Protein AF-A0A258KDE2-F1 (afdb_monomer)

Solvent-accessible surface area (backbone atoms only — not comparable to full-atom values): 4895 Å² total; per-residue (Å²): 134,87,76,73,76,83,91,45,60,72,58,51,56,70,42,54,61,68,56,36,22,66,75,47,26,77,81,35,66,92,35,39,64,39,48,43,62,28,54,75,67,57,72,48,94,44,70,66,52,50,50,49,38,31,48,51,45,55,70,73,43,51,72,67,56,57,48,50,52,52,56,60,36,61,77,58,45,67,74,68,73,119

Foldseek 3Di:
DDPDPDDDLVVLLPDDLVVQLVVCVVVQVVQSVLRSQLSVVDDDPDPVSSVVSSVVSQVPDDPVSVVVSCVSCVVSVVVVVD

Mean predicted aligned error: 5.62 Å

Secondary structure (DSSP, 8-state):
---PPPP-HHHHHHS-HHHHHHHHGGGSTT-THHHHHHGGGPPPSSHHHHHHHHHHHHHHS-HHHHHHHHHT-HHHHHHH--

Radius of gyration: 14.53 Å; Cα contacts (8 Å, |Δi|>4): 57; chains: 1; bounding box: 43×29×28 Å

Structure (mmCIF, N/CA/C/O backbone):
data_AF-A0A258KDE2-F1
#
_entry.id   AF-A0A258KDE2-F1
#
loop_
_atom_site.group_PDB
_atom_site.id
_atom_site.type_symbol
_atom_site.label_atom_id
_atom_site.label_alt_id
_atom_site.label_comp_id
_atom_site.label_asym_id
_atom_site.label_entity_id
_atom_site.label_seq_id
_atom_site.pdbx_PDB_ins_code
_atom_site.Cartn_x
_atom_site.Cartn_y
_atom_site.Cartn_z
_atom_site.occupancy
_atom_site.B_iso_or_equiv
_atom_site.auth_seq_id
_atom_site.auth_comp_id
_atom_site.auth_asym_id
_atom_site.auth_atom_id
_atom_site.pdbx_PDB_model_num
ATOM 1 N N . MET A 1 1 ? 22.011 20.474 -4.252 1.00 42.16 1 MET A N 1
ATOM 2 C CA . MET A 1 1 ? 20.646 20.017 -4.591 1.00 42.16 1 MET A CA 1
ATOM 3 C C . MET A 1 1 ? 20.748 18.560 -5.017 1.00 42.16 1 MET A C 1
ATOM 5 O O . MET A 1 1 ? 21.071 18.301 -6.167 1.00 42.16 1 MET A O 1
ATOM 9 N N . SER A 1 2 ? 20.601 17.606 -4.094 1.00 50.41 2 SER A N 1
ATOM 10 C CA . SER A 1 2 ? 20.628 16.185 -4.468 1.00 50.41 2 SER A CA 1
ATOM 11 C C . SER A 1 2 ? 19.296 15.827 -5.112 1.00 50.41 2 SER A C 1
ATOM 13 O O . SER A 1 2 ? 18.305 15.630 -4.416 1.00 50.41 2 SER A O 1
ATOM 15 N N . GLY A 1 3 ? 19.257 15.793 -6.443 1.00 53.38 3 GLY A N 1
ATOM 16 C CA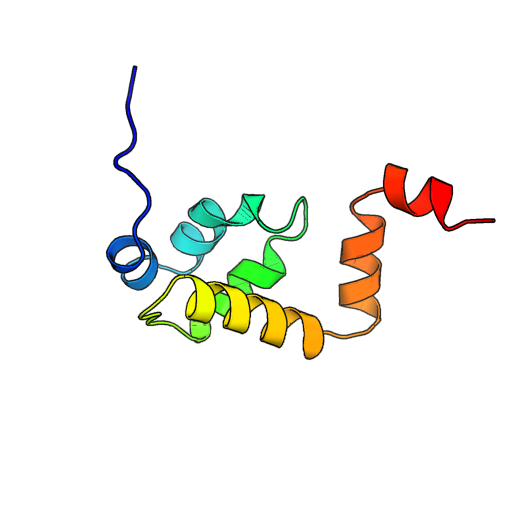 . GLY A 1 3 ? 18.134 15.220 -7.174 1.00 53.38 3 GLY A CA 1
ATOM 17 C C . GLY A 1 3 ? 18.189 13.709 -7.017 1.00 53.38 3 GLY A C 1
ATOM 18 O O . GLY A 1 3 ? 18.950 13.048 -7.721 1.00 53.38 3 GLY A O 1
ATOM 19 N N . ALA A 1 4 ? 17.441 13.159 -6.058 1.00 62.91 4 ALA A N 1
ATOM 20 C CA . ALA A 1 4 ? 17.246 11.719 -6.002 1.00 62.91 4 ALA A CA 1
ATOM 21 C C . ALA A 1 4 ? 16.703 11.264 -7.370 1.00 62.91 4 ALA A C 1
ATOM 23 O O . ALA A 1 4 ? 15.784 11.902 -7.894 1.00 62.91 4 ALA A O 1
ATOM 24 N N . PRO A 1 5 ? 17.273 10.214 -7.987 1.00 69.50 5 PRO A N 1
ATOM 25 C CA . PRO A 1 5 ? 16.807 9.764 -9.289 1.00 69.50 5 PRO A CA 1
ATOM 26 C C . PRO A 1 5 ? 15.315 9.407 -9.218 1.00 69.50 5 PRO A C 1
ATOM 28 O O . PRO A 1 5 ? 14.872 8.936 -8.161 1.00 69.50 5 PRO A O 1
ATOM 31 N N . PRO A 1 6 ? 14.551 9.605 -10.309 1.00 83.06 6 PRO A N 1
ATOM 32 C CA . PRO A 1 6 ? 13.105 9.422 -10.312 1.00 83.06 6 PRO A CA 1
ATOM 33 C C . PRO A 1 6 ? 12.722 8.022 -9.827 1.00 83.06 6 PRO A C 1
ATOM 35 O O . PRO A 1 6 ? 13.435 7.032 -10.055 1.00 83.06 6 PRO A O 1
ATOM 38 N N . LEU A 1 7 ? 11.605 7.949 -9.106 1.00 90.19 7 LEU A N 1
ATOM 39 C CA . LEU A 1 7 ? 11.058 6.690 -8.629 1.00 90.19 7 LEU A CA 1
ATOM 40 C C . LEU A 1 7 ? 10.420 5.958 -9.816 1.00 90.19 7 LEU A C 1
ATOM 42 O O . LEU A 1 7 ? 9.549 6.503 -10.486 1.00 90.19 7 LEU A O 1
ATOM 46 N N . THR A 1 8 ? 10.880 4.739 -10.097 1.00 96.06 8 THR A N 1
ATOM 47 C CA . THR A 1 8 ? 10.373 3.908 -11.200 1.00 96.06 8 THR A CA 1
ATOM 48 C C . THR A 1 8 ? 9.902 2.559 -10.673 1.00 96.06 8 THR A C 1
ATOM 50 O O . THR A 1 8 ? 10.392 2.088 -9.643 1.00 96.06 8 THR A O 1
ATOM 53 N N . LEU A 1 9 ? 8.997 1.899 -11.404 1.00 97.19 9 LEU A N 1
ATOM 54 C CA . LEU A 1 9 ? 8.522 0.552 -11.061 1.00 97.19 9 LEU A CA 1
ATOM 55 C C . LEU A 1 9 ? 9.666 -0.457 -10.962 1.00 97.19 9 LEU A C 1
ATOM 57 O O . LEU A 1 9 ? 9.728 -1.212 -10.000 1.00 97.19 9 LEU A O 1
ATOM 61 N N . ALA A 1 10 ? 10.631 -0.410 -11.884 1.00 97.31 10 ALA A N 1
ATOM 62 C CA . ALA A 1 10 ? 11.812 -1.271 -11.829 1.00 97.31 10 ALA A CA 1
ATOM 63 C C . ALA A 1 10 ? 12.581 -1.114 -10.503 1.00 97.31 10 ALA A C 1
ATOM 65 O O . ALA A 1 10 ? 12.955 -2.105 -9.876 1.00 97.31 10 ALA A O 1
ATOM 66 N N . ARG A 1 11 ? 12.764 0.127 -10.026 1.00 96.81 11 ARG A N 1
ATOM 67 C CA . ARG A 1 11 ? 13.433 0.386 -8.742 1.00 96.81 11 ARG A CA 1
ATOM 68 C C . ARG A 1 11 ? 12.596 -0.119 -7.571 1.00 96.81 11 ARG A C 1
ATOM 70 O O . ARG A 1 11 ? 13.138 -0.804 -6.711 1.00 96.81 11 ARG A O 1
ATOM 77 N N . LEU A 1 12 ? 11.290 0.133 -7.569 1.00 97.31 12 LEU A N 1
ATOM 78 C CA . LEU A 1 12 ? 10.366 -0.366 -6.543 1.00 97.31 12 LEU A CA 1
ATOM 79 C C . LEU A 1 12 ? 10.334 -1.907 -6.481 1.00 97.31 12 LEU A C 1
ATOM 81 O O . LEU A 1 12 ? 10.391 -2.491 -5.398 1.00 97.31 12 LEU A O 1
ATOM 85 N N . ASN A 1 13 ? 10.341 -2.580 -7.632 1.00 98.19 13 ASN A N 1
ATOM 86 C CA . ASN A 1 13 ? 10.387 -4.043 -7.742 1.00 98.19 13 ASN A CA 1
ATOM 87 C C . ASN A 1 13 ? 11.713 -4.645 -7.244 1.00 98.19 13 ASN A C 1
ATOM 89 O O . ASN A 1 13 ? 11.741 -5.797 -6.822 1.00 98.19 13 ASN A O 1
ATOM 93 N N . SER A 1 14 ? 12.798 -3.867 -7.209 1.00 97.69 14 SER A N 1
ATOM 94 C CA . SER A 1 14 ? 14.084 -4.300 -6.636 1.00 97.69 14 SER A CA 1
ATOM 95 C C . SER A 1 14 ? 14.279 -3.973 -5.148 1.00 97.69 14 SER A C 1
ATOM 97 O O . SER A 1 14 ? 15.211 -4.481 -4.530 1.00 97.69 14 SER A O 1
ATOM 99 N N . MET A 1 15 ? 13.438 -3.119 -4.554 1.00 98.00 15 MET A N 1
ATOM 100 C CA . MET A 1 15 ? 13.605 -2.693 -3.161 1.00 98.00 15 MET A CA 1
ATOM 101 C C . MET A 1 15 ? 13.214 -3.794 -2.169 1.00 98.00 15 MET A C 1
ATOM 103 O O . MET A 1 15 ? 12.245 -4.529 -2.369 1.00 98.00 15 MET A O 1
ATOM 107 N N . ASN A 1 16 ? 13.917 -3.845 -1.035 1.00 98.19 16 ASN A N 1
ATOM 108 C CA . ASN A 1 16 ? 13.423 -4.566 0.138 1.00 98.19 16 ASN A CA 1
A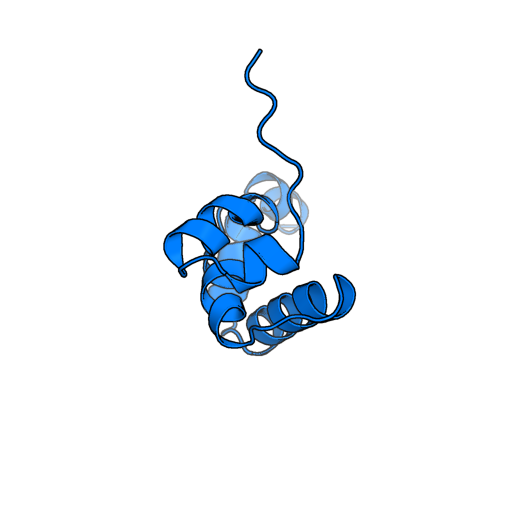TOM 109 C C . ASN A 1 16 ? 12.177 -3.867 0.721 1.00 98.19 16 ASN A C 1
ATOM 111 O O . ASN A 1 16 ? 11.859 -2.732 0.353 1.00 98.19 16 ASN A O 1
ATOM 115 N N . GLN A 1 17 ? 11.470 -4.539 1.631 1.00 98.38 17 GLN A N 1
ATOM 116 C CA . GLN A 1 17 ? 10.195 -4.036 2.153 1.00 98.38 17 GLN A CA 1
ATOM 117 C C . GLN A 1 17 ? 10.334 -2.666 2.818 1.00 98.38 17 GLN A C 1
ATOM 119 O O . GLN A 1 17 ? 9.533 -1.771 2.551 1.00 98.38 17 GLN A O 1
ATOM 124 N N . THR A 1 18 ? 11.379 -2.463 3.625 1.00 98.06 18 THR A N 1
ATOM 125 C CA . THR A 1 18 ? 11.657 -1.172 4.265 1.00 98.06 18 THR A CA 1
ATOM 126 C C . THR A 1 18 ? 11.860 -0.064 3.234 1.00 98.06 18 THR A C 1
ATOM 128 O O . THR A 1 18 ? 11.240 0.986 3.342 1.00 98.06 18 THR A O 1
ATOM 131 N N . GLY A 1 19 ? 12.686 -0.288 2.209 1.00 97.75 19 GLY A N 1
ATOM 132 C CA . GLY A 1 19 ? 12.961 0.701 1.168 1.00 97.75 19 GLY A CA 1
ATOM 133 C C . GLY A 1 19 ? 11.721 1.045 0.345 1.00 97.75 19 GLY A C 1
ATOM 134 O O . GLY A 1 19 ? 11.454 2.220 0.110 1.00 97.75 19 GLY A O 1
ATOM 135 N N . PHE A 1 20 ? 10.931 0.037 -0.025 1.00 98.06 20 PHE A N 1
ATOM 136 C CA . PHE A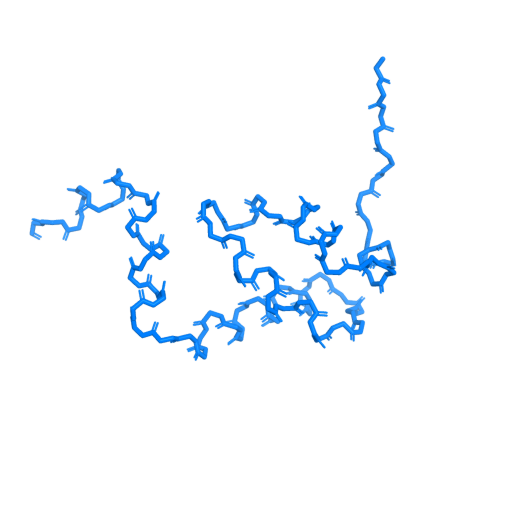 1 20 ? 9.670 0.221 -0.741 1.00 98.06 20 PHE A CA 1
ATOM 137 C C . PHE A 1 20 ? 8.652 1.010 0.093 1.00 98.06 20 PHE A C 1
ATOM 139 O O . PHE A 1 20 ? 8.067 1.974 -0.394 1.00 98.06 20 PHE A O 1
ATOM 146 N N . THR A 1 21 ? 8.501 0.646 1.370 1.00 97.81 21 THR A N 1
ATOM 147 C CA . THR A 1 21 ? 7.586 1.317 2.304 1.00 97.81 21 THR A CA 1
ATOM 148 C C . THR A 1 21 ? 8.008 2.760 2.550 1.00 97.81 21 THR A C 1
ATOM 150 O O . THR A 1 21 ? 7.166 3.647 2.535 1.00 97.81 21 THR A O 1
ATOM 153 N N . THR A 1 22 ? 9.305 3.035 2.702 1.00 96.31 22 THR A N 1
ATOM 154 C CA . THR A 1 22 ? 9.815 4.407 2.829 1.00 96.31 22 THR A CA 1
ATOM 155 C C . THR A 1 22 ? 9.584 5.215 1.554 1.00 96.31 22 THR A C 1
ATOM 157 O O . THR A 1 22 ? 9.184 6.373 1.627 1.00 96.31 22 THR A O 1
ATOM 160 N N . ALA A 1 23 ? 9.812 4.618 0.380 1.00 96.06 23 ALA A N 1
ATOM 161 C CA . ALA A 1 23 ? 9.667 5.305 -0.899 1.00 96.06 23 ALA A CA 1
ATOM 162 C C . ALA A 1 23 ? 8.213 5.669 -1.225 1.00 96.06 23 ALA A C 1
ATOM 164 O O . ALA A 1 23 ? 7.990 6.683 -1.875 1.00 96.06 23 ALA A O 1
ATOM 165 N N . LEU A 1 24 ? 7.246 4.853 -0.798 1.00 96.38 24 LEU A N 1
ATOM 166 C CA . LEU A 1 24 ? 5.824 5.011 -1.119 1.00 96.38 24 LEU A CA 1
ATOM 167 C C . LEU A 1 24 ? 4.948 5.359 0.092 1.00 96.38 24 LEU A C 1
ATOM 169 O O . LEU A 1 24 ? 3.744 5.525 -0.063 1.00 96.38 24 LEU A O 1
ATOM 173 N N . GLY A 1 25 ? 5.518 5.493 1.291 1.00 91.31 25 GLY A N 1
ATOM 174 C CA . GLY A 1 25 ? 4.766 5.679 2.538 1.00 91.31 25 GLY A CA 1
ATOM 175 C C . GLY A 1 25 ? 3.908 6.944 2.572 1.00 91.31 25 GLY A C 1
ATOM 176 O O . GLY A 1 25 ? 2.943 7.003 3.323 1.00 91.31 25 GLY A O 1
AT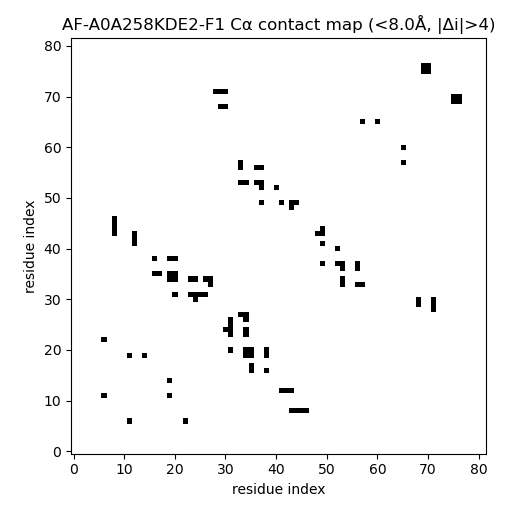OM 177 N N . PHE A 1 26 ? 4.207 7.922 1.714 1.00 91.56 26 PHE A N 1
ATOM 178 C CA . PHE A 1 26 ? 3.384 9.117 1.525 1.00 91.56 26 PHE A CA 1
ATOM 179 C C . PHE A 1 26 ? 2.021 8.830 0.868 1.00 91.56 26 PHE A C 1
ATOM 181 O O . PHE A 1 26 ? 1.133 9.669 0.949 1.00 91.56 26 PHE A O 1
ATOM 188 N N . ALA A 1 27 ? 1.844 7.681 0.201 1.00 94.00 27 ALA A N 1
ATOM 189 C CA . ALA A 1 27 ? 0.599 7.335 -0.491 1.00 94.00 27 ALA A CA 1
ATOM 190 C C . ALA A 1 27 ? -0.573 7.100 0.478 1.00 94.00 27 ALA A C 1
ATOM 192 O O . ALA A 1 27 ? -1.726 7.298 0.106 1.00 94.00 27 ALA A O 1
A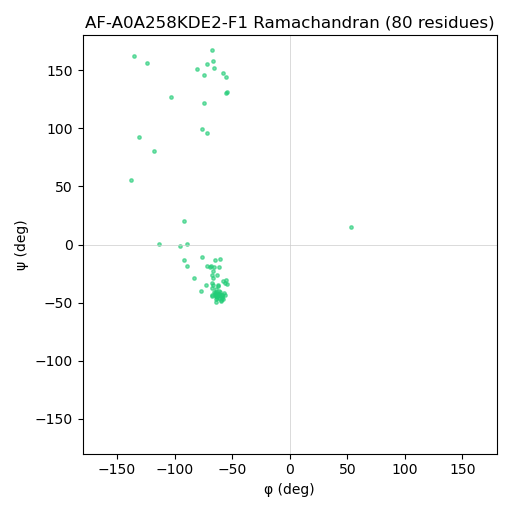TOM 193 N N . PHE A 1 28 ? -0.269 6.696 1.714 1.00 94.31 28 PHE A N 1
ATOM 194 C CA . PHE A 1 28 ? -1.229 6.531 2.801 1.00 94.31 28 PHE A CA 1
ATOM 195 C C . PHE A 1 28 ? -0.687 7.246 4.032 1.00 94.31 28 PHE A C 1
ATOM 197 O O . PHE A 1 28 ? 0.091 6.680 4.806 1.00 94.31 28 PHE A O 1
ATOM 204 N N . GLU A 1 29 ? -1.079 8.507 4.190 1.00 90.19 29 GLU A N 1
ATOM 205 C CA . GLU A 1 29 ? -0.610 9.354 5.280 1.00 90.19 29 GLU A CA 1
ATOM 206 C C . GLU A 1 29 ? -0.873 8.698 6.644 1.00 90.19 29 GLU A C 1
ATOM 208 O O . GLU A 1 29 ? -1.946 8.151 6.917 1.00 90.19 29 GLU A O 1
ATOM 213 N N . LEU A 1 30 ? 0.187 8.663 7.464 1.00 91.69 30 LEU A N 1
ATOM 214 C CA . LEU A 1 30 ? 0.221 8.028 8.787 1.00 91.69 30 LEU A CA 1
ATOM 215 C C . LEU A 1 30 ? -0.224 6.549 8.807 1.00 91.69 30 LEU A C 1
ATOM 217 O O . LEU A 1 30 ? -0.454 5.978 9.871 1.00 91.69 30 LEU A O 1
ATOM 221 N N . SER A 1 31 ? -0.299 5.904 7.640 1.00 95.69 31 SER A N 1
ATOM 222 C CA . SER A 1 31 ? -0.779 4.534 7.457 1.00 95.69 31 SER A CA 1
ATOM 223 C C . SER A 1 31 ? 0.099 3.743 6.473 1.00 95.69 31 SER A C 1
ATOM 225 O O . SER A 1 31 ? -0.407 3.148 5.518 1.00 95.69 31 SER A O 1
ATOM 227 N N . PRO A 1 32 ? 1.426 3.653 6.709 1.00 96.06 32 PRO A N 1
ATOM 228 C CA . PRO A 1 32 ? 2.356 2.981 5.796 1.00 96.06 32 PRO A CA 1
ATOM 229 C C . PRO A 1 32 ? 2.100 1.472 5.666 1.00 96.06 32 PRO A C 1
ATOM 231 O O . PRO A 1 32 ? 2.621 0.835 4.753 1.00 96.06 32 PRO A O 1
ATOM 234 N N . TRP A 1 33 ? 1.293 0.891 6.558 1.00 96.69 33 TRP A N 1
ATOM 235 C CA . TRP A 1 33 ? 0.969 -0.533 6.576 1.00 96.69 33 TRP A CA 1
ATOM 236 C C . TRP A 1 33 ? 0.326 -1.015 5.267 1.00 96.69 33 TRP A C 1
ATOM 238 O O . TRP A 1 33 ? 0.554 -2.161 4.884 1.00 96.69 33 TRP A O 1
ATOM 248 N N . VAL A 1 34 ? -0.432 -0.161 4.562 1.00 98.06 34 VAL A N 1
ATOM 249 C CA . VAL A 1 34 ? -1.054 -0.529 3.276 1.00 98.06 34 VAL A CA 1
ATOM 250 C C . VAL A 1 34 ? 0.029 -0.812 2.237 1.00 98.06 34 VAL A C 1
ATOM 252 O O . VAL A 1 34 ? 0.053 -1.867 1.606 1.00 98.06 34 VAL A O 1
ATOM 255 N N . VAL A 1 35 ? 0.982 0.112 2.126 1.00 97.94 35 VAL A N 1
ATOM 256 C CA . VAL A 1 35 ? 2.140 0.003 1.235 1.00 97.94 35 VAL A CA 1
ATOM 257 C C . VAL A 1 35 ? 3.030 -1.165 1.652 1.00 97.94 35 VAL A C 1
ATOM 259 O O . VAL A 1 35 ? 3.459 -1.948 0.808 1.00 97.94 35 VAL A O 1
ATOM 262 N N . GLN A 1 36 ? 3.285 -1.313 2.953 1.00 98.12 36 GLN A N 1
ATOM 263 C CA . GLN A 1 36 ? 4.133 -2.375 3.483 1.00 98.12 36 GLN A CA 1
ATOM 264 C C . GLN A 1 36 ? 3.608 -3.768 3.120 1.00 98.12 36 GLN A C 1
ATOM 266 O O . GLN A 1 36 ? 4.390 -4.615 2.695 1.00 98.12 36 GLN A O 1
ATOM 271 N N . ARG A 1 37 ? 2.298 -4.003 3.269 1.00 98.31 37 ARG A N 1
ATOM 272 C CA . ARG A 1 37 ? 1.660 -5.288 2.938 1.00 98.31 37 ARG A CA 1
ATOM 273 C C . ARG A 1 37 ? 1.573 -5.510 1.422 1.00 98.31 37 ARG A C 1
ATOM 275 O O . ARG A 1 37 ? 1.761 -6.629 0.969 1.00 98.31 37 ARG A O 1
ATOM 282 N N . ALA A 1 38 ? 1.374 -4.456 0.625 1.00 98.38 38 ALA A N 1
ATOM 283 C CA . ALA A 1 38 ? 1.343 -4.572 -0.837 1.00 98.38 38 ALA A CA 1
ATOM 284 C C . ALA A 1 38 ? 2.701 -4.994 -1.435 1.00 98.38 38 ALA A C 1
ATOM 286 O O . ALA A 1 38 ? 2.753 -5.491 -2.556 1.00 98.38 38 ALA A O 1
ATOM 287 N N . TRP A 1 39 ? 3.808 -4.828 -0.698 1.00 98.62 39 TRP A N 1
ATOM 288 C CA . TRP A 1 39 ? 5.155 -5.221 -1.130 1.00 98.62 39 TRP A CA 1
ATOM 289 C C . TRP A 1 39 ? 5.272 -6.697 -1.543 1.00 98.62 39 TRP A C 1
ATOM 291 O O . TRP A 1 39 ? 6.087 -7.003 -2.421 1.00 98.62 39 TRP A O 1
ATOM 301 N N . ASP A 1 40 ? 4.466 -7.576 -0.940 1.00 98.06 40 ASP A N 1
ATOM 302 C CA . ASP A 1 40 ? 4.459 -9.021 -1.201 1.00 98.06 40 ASP A CA 1
ATOM 303 C C . ASP A 1 40 ? 3.916 -9.375 -2.599 1.00 98.06 40 ASP A C 1
ATOM 305 O O . ASP A 1 40 ? 4.207 -10.450 -3.114 1.00 98.06 40 ASP A O 1
ATOM 309 N N . GLU A 1 41 ? 3.171 -8.471 -3.246 1.00 97.94 41 GLU A N 1
ATOM 310 C CA . GLU A 1 41 ? 2.566 -8.699 -4.570 1.00 97.94 41 GLU A CA 1
ATOM 311 C C . GLU A 1 41 ? 3.476 -8.309 -5.746 1.00 97.94 41 GLU A C 1
ATOM 313 O O . GLU A 1 41 ? 3.089 -8.423 -6.908 1.00 97.94 41 GLU A O 1
ATOM 318 N N . ARG A 1 42 ? 4.691 -7.833 -5.466 1.00 97.12 42 ARG A N 1
ATOM 319 C CA . ARG A 1 42 ? 5.677 -7.519 -6.507 1.00 97.12 42 ARG A CA 1
ATOM 320 C C . ARG A 1 42 ? 6.121 -8.792 -7.248 1.00 97.12 42 ARG A C 1
ATOM 322 O O . ARG A 1 42 ? 6.207 -9.853 -6.633 1.00 97.12 42 ARG A O 1
ATOM 329 N N . PRO A 1 43 ? 6.532 -8.684 -8.525 1.00 98.38 43 PRO A N 1
ATOM 330 C CA . PRO A 1 43 ? 6.753 -7.445 -9.274 1.00 98.38 43 PRO A CA 1
ATOM 331 C C . PRO A 1 43 ? 5.469 -6.822 -9.836 1.00 98.38 43 PR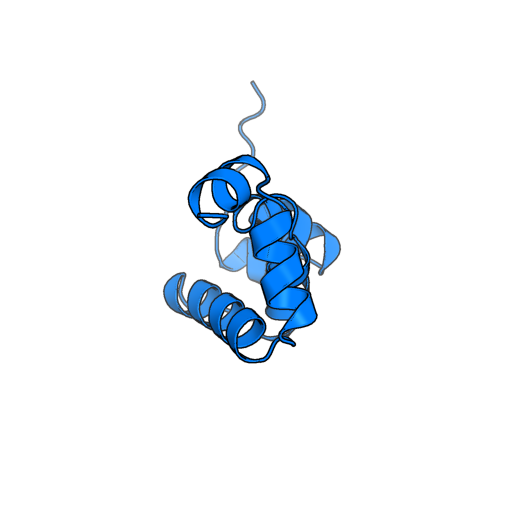O A C 1
ATOM 333 O O . PRO A 1 43 ? 4.518 -7.516 -10.172 1.00 98.38 43 PRO A O 1
ATOM 336 N N . PHE A 1 44 ? 5.477 -5.496 -9.983 1.00 98.19 44 PHE A N 1
ATOM 337 C CA . PHE A 1 44 ? 4.428 -4.748 -10.677 1.00 98.19 44 PHE A CA 1
ATOM 338 C C . PHE A 1 44 ? 4.880 -4.330 -12.073 1.00 98.19 44 PHE A C 1
ATOM 340 O O . PHE A 1 44 ? 5.906 -3.658 -12.212 1.00 98.19 44 PHE A O 1
ATOM 347 N N . ASP A 1 45 ? 4.080 -4.661 -13.083 1.00 97.56 45 ASP A N 1
ATOM 348 C CA . ASP A 1 45 ? 4.340 -4.276 -14.474 1.00 97.56 45 ASP A CA 1
ATOM 349 C C . ASP A 1 45 ? 3.858 -2.853 -14.790 1.00 97.56 45 ASP A C 1
ATOM 351 O O . ASP A 1 45 ? 4.435 -2.168 -15.635 1.00 97.56 45 ASP A O 1
ATOM 355 N N . THR A 1 46 ? 2.820 -2.383 -14.088 1.00 98.38 46 THR A N 1
ATOM 356 C CA . THR A 1 46 ? 2.229 -1.050 -14.277 1.00 98.38 46 THR A CA 1
ATOM 357 C C . THR A 1 46 ? 1.953 -0.343 -12.949 1.00 98.38 46 THR A C 1
ATOM 359 O O . THR A 1 46 ? 1.899 -0.964 -11.882 1.00 98.38 46 THR A O 1
ATOM 362 N N . VAL A 1 47 ? 1.770 0.981 -13.006 1.00 97.44 47 VAL A N 1
ATOM 363 C CA . VAL A 1 47 ? 1.411 1.794 -11.831 1.00 97.44 47 VAL A CA 1
ATOM 364 C C . VAL A 1 47 ? 0.007 1.430 -11.352 1.00 97.44 47 VAL A C 1
ATOM 366 O O . VAL A 1 47 ? -0.242 1.377 -10.151 1.00 97.44 47 VAL A O 1
ATOM 369 N N . GLU A 1 48 ? -0.890 1.094 -12.274 1.00 98.44 48 GLU A N 1
ATOM 370 C CA . GLU A 1 48 ? -2.233 0.605 -11.978 1.00 98.44 48 GLU A CA 1
ATOM 371 C C . GLU A 1 48 ? -2.181 -0.736 -11.238 1.00 98.44 48 GLU A C 1
ATOM 373 O O . GLU A 1 48 ? -2.954 -0.938 -10.308 1.00 98.44 48 GLU A O 1
ATOM 378 N N . GLY A 1 49 ? -1.247 -1.629 -11.590 1.00 98.56 49 GLY A N 1
ATOM 379 C CA . GLY A 1 49 ? -1.024 -2.889 -10.876 1.00 98.56 49 GLY A CA 1
ATOM 380 C C . GLY A 1 49 ? -0.544 -2.669 -9.439 1.00 98.56 49 GLY A C 1
ATOM 381 O O . GLY A 1 49 ? -1.081 -3.271 -8.508 1.00 98.56 49 GLY A O 1
ATOM 382 N N . LEU A 1 50 ? 0.400 -1.742 -9.254 1.00 98.44 50 LEU A N 1
ATOM 383 C CA . LEU A 1 50 ? 0.872 -1.295 -7.941 1.00 98.44 50 LEU A CA 1
ATOM 384 C C . LEU A 1 50 ? -0.270 -0.691 -7.100 1.00 98.44 50 LEU A C 1
ATOM 386 O O . LEU A 1 50 ? -0.448 -1.054 -5.937 1.00 98.44 50 LEU A O 1
ATOM 390 N N . HIS A 1 51 ? -1.071 0.202 -7.684 1.00 98.38 51 HIS A N 1
ATOM 391 C CA . HIS A 1 51 ? -2.234 0.792 -7.022 1.00 98.38 51 HIS A CA 1
ATOM 392 C C . HIS A 1 51 ? -3.283 -0.272 -6.665 1.00 98.38 51 HIS A C 1
ATOM 394 O O . HIS A 1 51 ? -3.789 -0.294 -5.545 1.00 98.38 51 HIS A O 1
ATOM 400 N N . ALA A 1 52 ? -3.575 -1.196 -7.583 1.00 98.62 52 ALA A N 1
ATOM 401 C CA . ALA A 1 52 ? -4.534 -2.270 -7.358 1.00 98.62 52 ALA A CA 1
ATOM 402 C C . ALA A 1 52 ? -4.109 -3.202 -6.213 1.00 98.62 52 ALA A C 1
ATOM 404 O O . ALA A 1 52 ? -4.967 -3.639 -5.452 1.00 98.62 52 ALA A O 1
ATOM 405 N N . ALA A 1 53 ? -2.810 -3.472 -6.048 1.00 98.62 53 ALA A N 1
ATOM 406 C CA . ALA A 1 53 ? -2.298 -4.226 -4.902 1.00 98.62 53 ALA A CA 1
ATOM 407 C C . ALA A 1 53 ? -2.545 -3.490 -3.573 1.00 98.62 53 ALA A C 1
ATOM 409 O O . ALA A 1 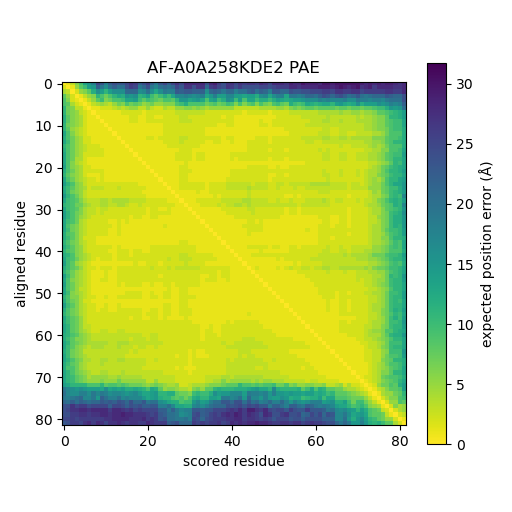53 ? -3.047 -4.077 -2.617 1.00 98.62 53 ALA A O 1
ATOM 410 N N . MET A 1 54 ? -2.298 -2.176 -3.519 1.00 98.56 54 MET A N 1
ATOM 411 C CA . MET A 1 54 ? -2.620 -1.375 -2.328 1.00 98.56 54 MET A CA 1
ATOM 412 C C . MET A 1 54 ? -4.123 -1.373 -2.018 1.00 98.56 54 MET A C 1
ATOM 414 O O . MET A 1 54 ? -4.512 -1.481 -0.856 1.00 98.56 54 MET A O 1
ATOM 418 N N . MET A 1 55 ? -4.976 -1.291 -3.044 1.00 98.50 55 MET A N 1
ATOM 419 C CA . MET A 1 55 ? -6.430 -1.366 -2.867 1.00 98.50 55 MET A CA 1
ATOM 420 C C . MET A 1 55 ? -6.878 -2.743 -2.377 1.00 98.50 55 MET A C 1
ATOM 422 O O . MET A 1 55 ? -7.674 -2.807 -1.450 1.00 98.50 55 MET A O 1
ATOM 426 N N . ARG A 1 56 ? -6.313 -3.843 -2.896 1.00 98.62 56 ARG A N 1
ATOM 427 C CA . ARG A 1 56 ? -6.598 -5.199 -2.389 1.00 98.62 56 ARG A CA 1
ATOM 428 C C . ARG A 1 56 ? -6.250 -5.346 -0.912 1.00 98.62 56 ARG A C 1
ATOM 430 O O . ARG A 1 56 ? -7.044 -5.897 -0.152 1.00 98.62 56 ARG A O 1
ATOM 437 N N . VAL A 1 57 ? -5.096 -4.825 -0.493 1.00 98.44 57 VAL A N 1
ATOM 438 C CA . VAL A 1 57 ? -4.695 -4.794 0.921 1.00 98.44 57 VAL A CA 1
ATOM 439 C C . VAL A 1 57 ? -5.707 -4.023 1.764 1.00 98.44 57 VAL A C 1
ATOM 441 O O . VAL A 1 57 ? -6.096 -4.492 2.836 1.00 98.44 57 VAL A O 1
ATOM 444 N N . LEU A 1 58 ? -6.137 -2.848 1.297 1.00 97.38 58 LEU A N 1
ATOM 445 C CA . LEU A 1 58 ? -7.133 -2.047 1.996 1.00 97.38 58 LEU A CA 1
ATOM 446 C C . LEU A 1 58 ? -8.476 -2.783 2.070 1.00 97.38 58 LEU A C 1
ATOM 448 O O . LEU A 1 58 ? -9.045 -2.888 3.154 1.00 97.38 58 LEU A O 1
ATOM 452 N N . ASP A 1 59 ? -8.958 -3.349 0.969 1.00 97.94 59 ASP A N 1
ATOM 453 C CA . ASP A 1 59 ? -10.237 -4.054 0.893 1.00 97.94 59 ASP A CA 1
ATOM 454 C C . ASP A 1 59 ? -10.274 -5.275 1.815 1.00 97.94 59 ASP A C 1
ATOM 456 O O . ASP A 1 59 ? -11.250 -5.449 2.552 1.00 97.94 59 ASP A O 1
ATOM 460 N N . ALA A 1 60 ? -9.186 -6.050 1.849 1.00 97.75 60 ALA A N 1
ATOM 461 C CA . ALA A 1 60 ? -9.025 -7.223 2.705 1.00 97.75 60 ALA A CA 1
ATOM 462 C C . ALA A 1 60 ? -8.738 -6.888 4.182 1.00 97.75 60 ALA A C 1
ATOM 464 O O . ALA A 1 60 ? -8.769 -7.780 5.032 1.00 97.75 60 ALA A O 1
ATOM 465 N N . SER A 1 61 ? -8.446 -5.625 4.511 1.00 97.56 61 SER A N 1
ATOM 466 C CA . SER A 1 61 ? -8.144 -5.220 5.886 1.00 97.56 61 SER A CA 1
ATOM 467 C C . SER A 1 61 ? -9.381 -5.229 6.788 1.00 97.56 61 SER A C 1
ATOM 469 O O . SER A 1 61 ? -10.530 -5.098 6.350 1.00 97.56 61 SER A O 1
ATOM 471 N N . THR A 1 62 ? -9.137 -5.386 8.088 1.00 97.81 62 THR A N 1
ATOM 472 C CA . THR A 1 62 ? -10.205 -5.424 9.089 1.00 97.81 62 THR A CA 1
ATOM 473 C C . THR A 1 62 ? -10.905 -4.068 9.201 1.00 97.81 62 THR A C 1
ATOM 475 O O . THR A 1 62 ? -10.329 -3.020 8.910 1.00 97.81 62 THR A O 1
ATOM 478 N N . THR A 1 63 ? -12.138 -4.055 9.711 1.00 96.56 63 THR A N 1
ATOM 479 C CA . THR A 1 63 ? -12.834 -2.798 10.037 1.00 96.56 63 THR A CA 1
ATOM 480 C C . THR A 1 63 ? -12.011 -1.913 10.980 1.00 96.56 63 THR A C 1
ATOM 482 O O . THR A 1 63 ? -12.047 -0.692 10.851 1.00 96.56 63 THR A O 1
ATOM 485 N N . ALA A 1 64 ? -11.239 -2.508 11.898 1.00 95.12 64 ALA A N 1
ATOM 486 C CA . ALA A 1 64 ? -10.366 -1.770 12.807 1.00 95.12 64 ALA A CA 1
ATOM 487 C C . ALA A 1 64 ? -9.204 -1.081 12.071 1.00 95.12 64 ALA A C 1
ATOM 489 O O . ALA A 1 64 ? -8.960 0.096 12.325 1.00 95.12 64 ALA A O 1
ATOM 490 N N . ASP A 1 65 ? -8.550 -1.766 11.126 1.00 96.00 65 ASP A N 1
ATOM 491 C CA . ASP A 1 65 ? -7.488 -1.188 10.285 1.00 96.00 65 ASP A CA 1
ATOM 492 C C . ASP A 1 65 ? -8.031 -0.026 9.434 1.00 96.00 65 ASP A C 1
ATOM 494 O O . ASP A 1 65 ? -7.450 1.061 9.408 1.00 96.00 65 ASP A O 1
ATOM 498 N N . LYS A 1 66 ? -9.195 -0.218 8.795 1.00 95.38 66 LYS A N 1
ATOM 499 C CA . LYS A 1 66 ? -9.871 0.826 8.000 1.00 95.38 66 LYS A CA 1
ATOM 500 C C . LYS A 1 66 ? -10.237 2.040 8.853 1.00 95.38 66 LYS A C 1
ATOM 502 O O . LYS A 1 66 ? -10.033 3.181 8.444 1.00 95.38 66 LYS A O 1
ATOM 507 N N . LEU A 1 67 ? -10.756 1.808 10.058 1.00 93.31 67 LEU A N 1
ATOM 508 C CA . LEU A 1 67 ? -11.103 2.881 10.985 1.00 93.31 67 LEU A CA 1
ATOM 509 C C . LEU A 1 67 ? -9.860 3.614 11.504 1.00 93.31 67 LEU A C 1
ATOM 511 O O . LEU A 1 67 ? -9.907 4.832 11.662 1.00 93.31 67 LEU A O 1
ATOM 515 N N . ALA A 1 68 ? -8.757 2.904 11.751 1.00 92.06 68 ALA A N 1
ATOM 516 C CA . ALA A 1 68 ? -7.485 3.510 12.132 1.00 92.06 68 ALA A CA 1
ATOM 517 C C . ALA A 1 68 ? -6.940 4.421 11.021 1.00 92.06 68 ALA A C 1
ATOM 519 O O . ALA A 1 68 ? -6.540 5.541 11.322 1.00 92.06 68 ALA A O 1
ATOM 520 N N . LEU A 1 69 ? -7.019 3.999 9.752 1.00 93.12 69 LEU A N 1
ATOM 521 C CA . LEU A 1 69 ? -6.666 4.830 8.593 1.00 93.12 69 LEU A CA 1
ATOM 522 C C . LEU A 1 69 ? -7.488 6.131 8.541 1.00 93.12 69 LEU A C 1
ATOM 524 O O . LEU A 1 69 ? -6.928 7.213 8.380 1.00 93.12 69 LEU A O 1
ATOM 528 N N . ILE A 1 70 ? -8.811 6.052 8.722 1.00 91.44 70 ILE A N 1
ATOM 529 C CA . ILE A 1 70 ? -9.680 7.243 8.745 1.00 91.44 70 ILE A CA 1
ATOM 530 C C . ILE A 1 70 ? -9.325 8.152 9.930 1.00 91.44 70 ILE A C 1
ATOM 532 O O . ILE A 1 70 ? -9.213 9.363 9.778 1.00 91.44 70 ILE A O 1
ATOM 536 N N . ARG A 1 71 ? -9.123 7.573 11.120 1.00 90.06 71 ARG A N 1
ATOM 537 C CA . ARG A 1 71 ? -8.805 8.317 12.351 1.00 90.06 71 ARG 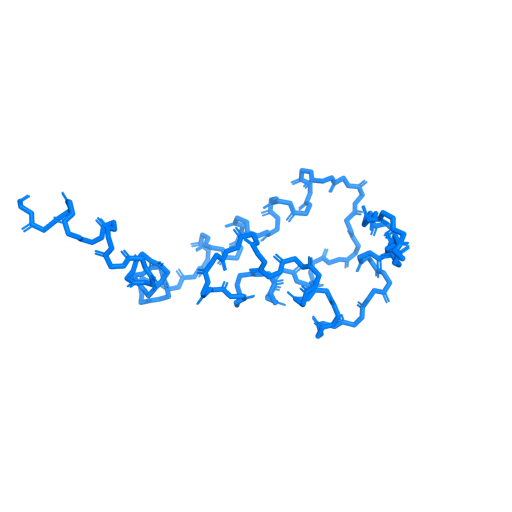A CA 1
ATOM 538 C C . ARG A 1 71 ? -7.397 8.897 12.380 1.00 90.06 71 ARG A C 1
ATOM 540 O O . ARG A 1 71 ? -7.161 9.812 13.164 1.00 90.06 71 ARG A O 1
ATOM 547 N N . ALA A 1 72 ? -6.494 8.402 11.538 1.00 89.56 72 ALA A N 1
ATOM 548 C CA . ALA A 1 72 ? -5.182 9.003 11.339 1.00 89.56 72 ALA A CA 1
ATOM 549 C C . ALA A 1 72 ? -5.275 10.447 10.806 1.00 89.56 72 ALA A C 1
ATOM 551 O O . ALA A 1 72 ? -4.296 11.177 10.882 1.00 89.56 72 ALA A O 1
ATOM 552 N N . HIS A 1 73 ? -6.467 10.861 10.358 1.00 86.06 73 HIS A N 1
ATOM 553 C CA . HIS A 1 73 ? -6.807 12.188 9.856 1.00 86.06 73 HIS A CA 1
ATOM 554 C C . HIS A 1 73 ? -7.880 12.838 10.757 1.00 86.06 73 HIS A C 1
ATOM 556 O O . HIS A 1 73 ? -9.081 12.784 10.451 1.00 86.06 73 HIS A O 1
ATOM 562 N N . PRO A 1 74 ? -7.507 13.414 11.917 1.00 72.62 74 PRO A N 1
ATOM 563 C CA . PRO A 1 74 ? -8.460 13.993 12.868 1.00 72.62 74 PRO A CA 1
ATOM 564 C C . PRO A 1 74 ? -9.362 15.070 12.247 1.00 72.62 74 PRO A C 1
ATOM 566 O O . PRO A 1 74 ? -10.535 15.190 12.604 1.00 72.62 74 PRO A O 1
ATOM 569 N N . GLU A 1 75 ? -8.843 15.822 11.277 1.00 76.81 75 GLU A N 1
ATOM 570 C CA . GLU A 1 75 ? -9.579 16.823 10.506 1.00 76.81 75 GLU A CA 1
ATOM 571 C C . GLU A 1 75 ? -10.672 16.227 9.603 1.00 76.81 75 GLU A C 1
ATOM 573 O O . GLU A 1 75 ? -11.694 16.880 9.374 1.00 76.81 75 GLU A O 1
ATOM 578 N N . LEU A 1 76 ? -10.511 14.982 9.134 1.00 66.88 76 LEU A N 1
ATOM 579 C CA . LEU A 1 76 ? -11.558 14.248 8.413 1.00 66.88 76 LEU A CA 1
ATOM 580 C C . LEU A 1 76 ? -12.614 13.703 9.381 1.00 66.88 76 LEU A C 1
ATOM 582 O O . LEU A 1 76 ? -13.813 13.793 9.105 1.00 66.88 76 LEU A O 1
ATOM 586 N N . ALA A 1 77 ? -12.187 13.204 10.545 1.00 58.66 77 ALA A N 1
ATOM 587 C CA . ALA A 1 77 ? -13.088 12.704 11.582 1.00 58.66 77 ALA A CA 1
ATOM 588 C C . ALA A 1 77 ? -14.017 13.802 12.134 1.00 58.66 77 ALA A C 1
ATOM 590 O O . ALA A 1 77 ? -15.186 13.533 12.404 1.00 58.66 77 ALA A O 1
ATOM 591 N N . GLY A 1 78 ? -13.540 15.049 12.230 1.00 57.56 78 GLY A N 1
ATOM 592 C CA . GLY A 1 78 ? -14.341 16.190 12.687 1.00 57.56 78 GLY A CA 1
ATOM 593 C C . GLY A 1 78 ? -15.538 16.538 11.789 1.00 57.56 78 GLY A C 1
ATOM 594 O O . GLY A 1 78 ? -16.530 17.064 12.284 1.00 57.56 78 GLY A O 1
ATOM 595 N N . LYS A 1 79 ? -15.489 16.215 10.487 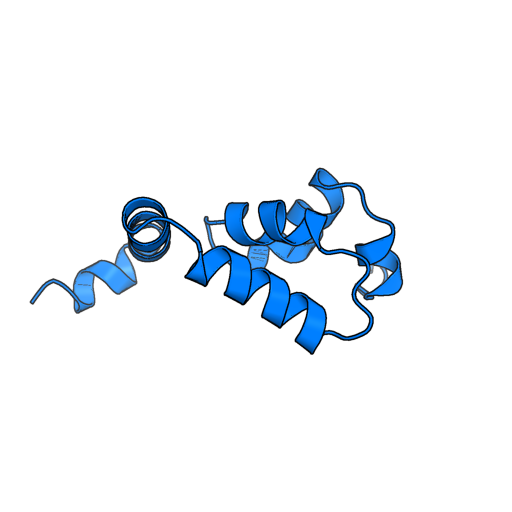1.00 52.12 79 LYS A N 1
ATOM 596 C CA . LYS A 1 79 ? -16.613 16.431 9.550 1.00 52.12 79 LYS A CA 1
ATOM 597 C C . LYS A 1 79 ? -17.586 15.253 9.466 1.00 52.12 79 LYS A C 1
ATOM 599 O O . LYS A 1 79 ? -18.703 15.444 9.003 1.00 52.12 79 LYS A O 1
ATOM 604 N N . ALA A 1 80 ? -17.179 14.062 9.906 1.00 51.62 80 ALA A N 1
ATOM 605 C CA . ALA A 1 80 ? -18.014 12.857 9.915 1.00 51.62 80 ALA A CA 1
ATOM 606 C C . ALA A 1 80 ? -18.716 12.604 11.266 1.00 51.62 80 ALA A C 1
ATOM 608 O O . ALA A 1 80 ? -19.437 11.621 11.404 1.00 51.62 80 ALA A O 1
ATOM 609 N N . ALA A 1 81 ? -18.482 13.457 12.269 1.00 47.72 81 ALA A N 1
ATOM 610 C CA . ALA A 1 81 ? -18.979 13.293 13.635 1.00 47.72 81 ALA A CA 1
ATOM 611 C C . ALA A 1 81 ? -20.342 13.969 13.913 1.00 47.72 81 ALA A C 1
ATOM 613 O O . ALA A 1 81 ? -20.648 14.227 15.077 1.00 47.72 81 ALA A O 1
ATOM 614 N N . ILE A 1 82 ? -21.143 14.272 12.883 1.00 47.34 82 ILE A N 1
ATOM 615 C CA . ILE A 1 82 ? -22.448 14.950 13.015 1.00 47.34 82 ILE A CA 1
ATOM 616 C C . ILE A 1 82 ? -23.560 14.075 12.445 1.00 47.34 82 ILE A C 1
ATOM 618 O O . ILE A 1 82 ? -23.389 13.608 11.297 1.00 47.34 82 ILE A O 1
#

Nearest PDB structures (foldseek):
  2o74-assembly3_F  TM=9.132E-01  e=1.097E-01  Danio rerio
  3kjl-assembly1_A  TM=3.054E-01  e=4.834E+00  Saccharomyces cerevisiae

Sequence (82 aa):
MSGAPPLTLARLNSMNQTGFTTALGFAFELSPWVVQRAWDERPFDTVEGLHAAMMRVLDASTTADKLALIRAHPELAGKAAI

pLDDT: mean 89.57, std 15.28, range [42.16, 98.62]